Protein 5I0C (pdb70)

InterPro domains:
  IPR000182 GNAT domain [PS51186] (1-90)
  IPR016181 Acyl-CoA N-acyltransferase [SSF55729] (2-88)
  IPR031165 Yjdj-type Gcn5-related N-acetyltransferase [PF14542] (9-88)
  IPR031165 Yjdj-type Gcn5-related N-acetyltransferase [PS51729] (2-90)
  IPR045057 Gcn5-related N-acetyltransferase [PTHR31435] (2-88)

CATH classification: 3.40.630.30

Organism: Escherichia coli (strain K12) (NCBI:txid83333)

Secondary structure (DSSP, 8-state):
--EEETTEEEEE----EEEEEEEEEETTTE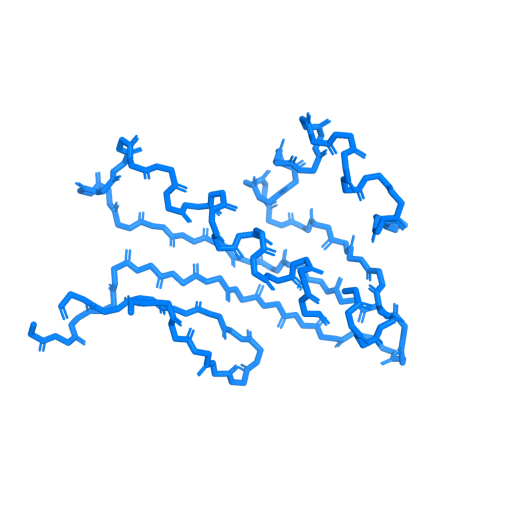EEEEEEEE-GGGTTS-HHHHHHHHHHH--TT--EEE--SHHHHHHHHH-GGGGGGB--

B-factor: mean 44.77, std 10.9, range [24.47, 106.59]

Solvent-accessible surface area: 5634 Å² total

Foldseek 3Di:
DWDDDDQKIFDADVGHTQWMWGKADDDQAEIEGDDTDGHPVCVPPCVRVVRLVVVVVCVVSNHAYDYPYVSNVVSCVPDPVNVVRHDD

Structure (mmCIF, N/CA/C/O backbone):
data_5I0C
#
_entry.id   5I0C
#
_cell.length_a   53.690
_cell.length_b   87.840
_cell.length_c   41.580
_cell.angle_alpha   90.00
_cell.angle_beta   90.00
_cell.angle_gamma   90.00
#
_symmetry.space_group_name_H-M   'C 2 2 21'
#
loop_
_entity.id
_entity.type
_entity.pdbx_description
1 polymer 'Uncharacterized protein YjdJ'
2 non-polymer 'NICKEL (II) ION'
3 non-polymer 'CADMIUM ION'
4 non-polymer 'PHOSPHATE ION'
5 water water
#
loop_
_atom_site.group_PDB
_atom_site.id
_atom_site.type_symbol
_atom_site.label_atom_id
_atom_site.label_alt_id
_atom_site.label_comp_id
_atom_site.label_asym_id
_atom_site.label_entity_id
_atom_site.label_seq_id
_atom_site.pdbx_PDB_ins_code
_atom_site.Cartn_x
_atom_site.Cartn_y
_atom_site.Cartn_z
_atom_site.occupancy
_atom_site.B_iso_or_equiv
_atom_site.auth_seq_id
_atom_site.auth_comp_id
_atom_site.auth_asym_id
_atom_site.auth_atom_id
_atom_site.pdbx_PDB_model_num
ATOM 1 N N . GLU A 1 2 ? 38.806 13.586 24.005 1.00 47.83 2 GLU A N 1
ATOM 2 C CA . GLU A 1 2 ? 40.139 14.035 23.621 1.00 42.12 2 GLU A CA 1
ATOM 3 C C . GLU A 1 2 ? 40.688 15.272 24.484 1.00 39.84 2 GLU A C 1
ATOM 4 O O . GLU A 1 2 ? 41.723 15.157 25.118 1.00 40.76 2 GLU A O 1
ATOM 10 N N . ILE A 1 3 ? 40.058 16.432 24.476 1.00 36.89 3 ILE A N 1
ATOM 11 C CA . ILE A 1 3 ? 40.587 17.600 25.206 1.00 34.65 3 ILE A CA 1
ATOM 12 C C . ILE A 1 3 ? 39.971 17.704 26.556 1.00 34.67 3 ILE A C 1
ATOM 13 O O . ILE A 1 3 ? 38.789 18.036 26.717 1.00 36.34 3 ILE A O 1
ATOM 18 N N . ARG A 1 4 ? 40.784 17.536 27.551 1.00 33.47 4 ARG A N 1
ATOM 19 C CA . ARG A 1 4 ? 40.215 17.546 28.929 1.00 36.52 4 ARG A CA 1
ATOM 20 C C . ARG A 1 4 ? 40.548 18.839 29.631 1.00 36.53 4 ARG A C 1
ATOM 21 O O . ARG A 1 4 ? 41.463 19.579 29.223 1.00 30.84 4 ARG A O 1
ATOM 29 N N . GLU A 1 5 ? 39.764 19.087 30.675 1.00 38.10 5 GLU A N 1
ATOM 30 C CA . GLU A 1 5 ? 39.714 20.386 31.378 1.00 37.65 5 GLU A CA 1
ATOM 31 C C . GLU A 1 5 ? 40.163 20.089 32.773 1.00 38.15 5 GLU A C 1
ATOM 32 O O . GLU A 1 5 ? 39.826 19.035 33.340 1.00 35.75 5 GLU A O 1
ATOM 38 N N . GLY A 1 6 ? 41.030 20.934 33.293 1.00 35.61 6 GLY A N 1
ATOM 39 C CA . GLY A 1 6 ? 41.280 20.972 34.715 1.00 35.98 6 GLY A CA 1
ATOM 40 C C . GLY A 1 6 ? 41.241 22.411 35.158 1.00 31.20 6 GLY A C 1
ATOM 41 O O . GLY A 1 6 ? 40.887 23.268 34.413 1.00 36.03 6 GLY A O 1
ATOM 42 N N . HIS A 1 7 ? 41.602 22.613 36.421 1.00 30.26 7 HIS A N 1
ATOM 43 C CA . HIS A 1 7 ? 41.708 23.859 37.033 1.00 27.98 7 HIS A CA 1
ATOM 44 C C . HIS A 1 7 ? 42.811 24.703 36.324 1.00 28.41 7 HIS A C 1
ATOM 45 O O . HIS A 1 7 ? 44.003 24.407 36.445 1.00 29.88 7 HIS A O 1
ATOM 52 N N . ASN A 1 8 ? 42.408 25.744 35.593 1.00 29.75 8 ASN A N 1
ATOM 53 C CA . ASN A 1 8 ? 43.347 26.612 34.914 1.00 30.23 8 ASN A CA 1
ATOM 54 C C . ASN A 1 8 ? 44.144 25.889 33.788 1.00 32.38 8 ASN A C 1
ATOM 55 O O . ASN A 1 8 ? 45.287 26.248 33.501 1.00 33.04 8 ASN A O 1
ATOM 60 N N . LYS A 1 9 ? 43.525 24.920 33.131 1.00 31.65 9 LYS A N 1
ATOM 61 C CA . LYS A 1 9 ? 44.240 24.044 32.152 1.00 34.46 9 LYS A CA 1
ATOM 62 C C . LYS A 1 9 ? 43.313 23.243 31.219 1.00 31.07 9 LYS A C 1
ATOM 63 O O . LYS A 1 9 ? 42.224 22.839 31.584 1.00 32.88 9 LYS A O 1
ATOM 69 N N . PHE A 1 10 ? 43.732 23.081 29.989 1.00 32.84 10 PHE A N 1
ATOM 70 C CA . PHE A 1 10 ? 43.191 22.065 29.091 1.00 33.45 10 PHE A CA 1
ATOM 71 C C . PHE A 1 10 ? 44.340 21.186 28.784 1.00 33.82 10 PHE A C 1
ATOM 72 O O . PHE A 1 10 ? 45.457 21.655 28.669 1.00 32.80 10 PHE A O 1
ATOM 80 N N . TYR A 1 11 ? 44.112 19.862 28.771 1.00 31.77 11 TYR A N 1
ATOM 81 C CA . TYR A 1 11 ? 45.163 18.953 28.393 1.00 31.21 11 TYR A CA 1
ATOM 82 C C . TYR A 1 11 ? 44.633 17.723 27.609 1.00 32.60 11 TYR A C 1
ATOM 83 O O . TYR A 1 11 ? 43.423 17.430 27.565 1.00 35.30 11 TYR A O 1
ATOM 92 N N . ILE A 1 12 ? 45.565 17.067 26.944 1.00 33.56 12 ILE A N 1
ATOM 93 C CA . ILE A 1 12 ? 45.301 15.818 26.238 1.00 33.65 12 ILE A CA 1
ATOM 94 C C . ILE A 1 12 ? 46.291 14.743 26.732 1.00 38.24 12 ILE A C 1
ATOM 95 O O . ILE A 1 12 ? 47.500 14.973 26.876 1.00 38.94 12 ILE A O 1
ATOM 100 N N . ASN A 1 13 ? 45.758 13.553 26.949 1.00 42.15 13 ASN A N 1
ATOM 101 C CA . ASN A 1 13 ? 46.577 12.344 27.275 1.00 48.34 13 ASN A CA 1
ATOM 102 C C . ASN A 1 13 ? 46.510 11.328 26.160 1.00 51.96 13 ASN A C 1
ATOM 103 O O . ASN A 1 13 ? 45.433 11.111 25.586 1.00 54.55 13 ASN A O 1
ATOM 108 N N . ASP A 1 14 ? 47.639 10.718 25.825 1.00 53.68 14 ASP A N 1
ATOM 109 C CA . ASP A 1 14 ? 47.603 9.579 24.850 1.00 55.45 14 ASP A CA 1
ATOM 110 C C . ASP A 1 14 ? 46.939 8.328 25.484 1.00 58.39 14 ASP A C 1
ATOM 111 O O . ASP A 1 14 ? 46.384 8.401 26.608 1.00 53.87 14 ASP A O 1
ATOM 116 N N . GLN A 1 16 ? 47.374 5.336 26.793 1.00 78.46 16 GLN A N 1
ATOM 117 C CA . GLN A 1 16 ? 48.003 4.902 28.056 1.00 75.77 16 GLN A CA 1
ATOM 118 C C . GLN A 1 16 ? 48.023 5.926 29.195 1.00 69.22 16 GLN A C 1
ATOM 119 O O . GLN A 1 16 ? 48.320 5.555 30.339 1.00 63.37 16 GLN A O 1
ATOM 125 N N . GLY A 1 17 ? 47.705 7.183 28.898 1.00 61.66 17 GLY A N 1
ATOM 126 C CA . GLY A 1 17 ? 47.514 8.236 29.944 1.00 58.40 17 GLY A CA 1
ATOM 127 C C . GLY A 1 17 ? 48.675 9.199 30.155 1.00 54.79 17 GLY A C 1
ATOM 128 O O . GLY A 1 17 ? 48.728 9.953 31.145 1.00 51.85 17 GLY A O 1
ATOM 129 N N . LYS A 1 18 ? 49.619 9.195 29.222 1.00 54.47 18 LYS A N 1
ATOM 130 C CA . LYS A 1 18 ? 50.740 10.125 29.269 1.00 52.89 18 LYS A CA 1
ATOM 131 C C . LYS A 1 18 ? 50.243 11.435 28.611 1.00 48.71 18 LYS A C 1
ATOM 132 O O . LYS A 1 18 ? 49.606 11.315 27.572 1.00 47.31 18 LYS A O 1
ATOM 138 N N . GLN A 1 19 ? 50.581 12.620 29.188 1.00 44.05 19 GLN A N 1
ATOM 139 C CA . GLN A 1 19 ? 50.146 13.962 28.726 1.00 46.29 19 GLN A CA 1
ATOM 140 C C . GLN A 1 19 ? 51.044 14.315 27.564 1.00 47.04 19 GLN A C 1
ATOM 141 O O . GLN A 1 19 ? 52.321 14.277 27.631 1.00 45.52 19 GLN A O 1
ATOM 147 N N . ILE A 1 20 ? 50.363 14.568 26.452 1.00 44.54 20 ILE A N 1
ATOM 148 C CA . ILE A 1 20 ? 51.057 14.888 25.213 1.00 43.24 20 ILE A CA 1
ATOM 149 C C . ILE A 1 20 ? 50.729 16.307 24.770 1.00 41.16 20 ILE A C 1
ATOM 150 O O . ILE A 1 20 ? 51.167 16.739 23.692 1.00 39.74 20 ILE A O 1
ATOM 155 N N . ALA A 1 21 ? 49.996 17.032 25.608 1.00 37.30 21 ALA A N 1
ATOM 156 C CA . ALA A 1 21 ? 49.689 18.429 25.337 1.00 36.69 21 ALA A CA 1
ATOM 157 C C . ALA A 1 21 ? 48.964 19.093 26.509 1.00 33.65 21 ALA A C 1
ATOM 158 O O . ALA A 1 21 ? 48.294 18.509 27.249 1.00 31.44 21 ALA A O 1
ATOM 160 N N . GLU A 1 22 ? 49.140 20.374 26.620 1.00 31.38 22 GLU A N 1
ATOM 161 C CA . GLU A 1 22 ? 48.527 21.128 27.718 1.00 30.13 22 GLU A CA 1
ATOM 162 C C . GLU A 1 22 ? 48.533 22.576 27.269 1.00 28.70 22 GLU A C 1
ATOM 163 O O . GLU A 1 22 ? 49.459 22.986 26.527 1.00 33.05 22 GLU A O 1
ATOM 169 N N . ILE A 1 23 ? 47.593 23.339 27.824 1.00 28.37 23 ILE A N 1
ATOM 170 C CA . ILE A 1 23 ? 47.636 24.774 27.887 1.00 27.53 23 ILE A CA 1
ATOM 171 C C . ILE A 1 23 ? 47.219 25.301 29.286 1.00 27.86 23 ILE A C 1
ATOM 172 O O . ILE A 1 23 ? 46.208 24.853 29.844 1.00 28.19 23 ILE A O 1
ATOM 177 N N . VAL A 1 24 ? 47.938 26.295 29.792 1.00 27.83 24 VAL A N 1
ATOM 178 C CA . VAL A 1 24 ? 47.772 26.757 31.149 1.00 27.78 24 VAL A CA 1
ATOM 179 C C . VAL A 1 24 ? 47.445 28.277 31.109 1.00 29.73 24 VAL A C 1
ATOM 180 O O . VAL A 1 24 ? 48.049 29.127 30.332 1.00 31.84 24 VAL A O 1
ATOM 184 N N . PHE A 1 25 ? 46.327 28.568 31.771 1.00 31.39 25 PHE A N 1
ATOM 185 C CA . PHE A 1 25 ? 45.790 29.899 31.715 1.00 31.18 25 PHE A CA 1
ATOM 186 C C . PHE A 1 25 ? 45.419 30.288 33.128 1.00 35.81 25 PHE A C 1
ATOM 187 O O . PHE A 1 25 ? 45.031 29.472 33.964 1.00 37.59 25 PHE A O 1
ATOM 195 N N . VAL A 1 26 ? 45.498 31.551 33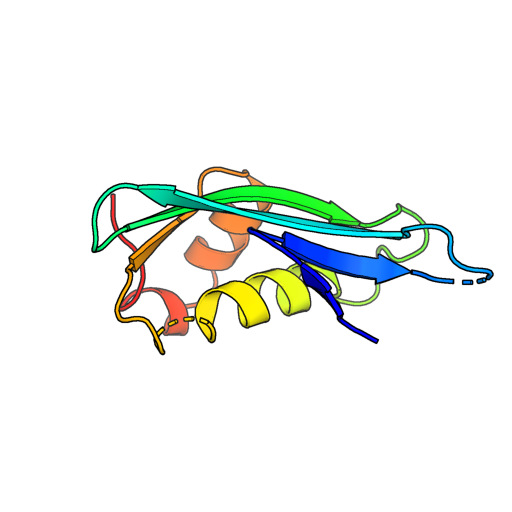.413 1.00 38.24 26 VAL A N 1
ATOM 196 C CA . VAL A 1 26 ? 45.316 32.057 34.791 1.00 45.97 26 VAL A CA 1
ATOM 197 C C . VAL A 1 26 ? 44.427 33.306 34.823 1.00 46.49 26 VAL A C 1
ATOM 198 O O . VAL A 1 26 ? 44.797 34.359 34.281 1.00 47.45 26 VAL A O 1
ATOM 202 N N . PRO A 1 27 ? 43.284 33.217 35.534 1.00 48.64 27 PRO A N 1
ATOM 203 C CA . PRO A 1 27 ? 42.538 34.441 35.776 1.00 51.43 27 PRO A CA 1
ATOM 204 C C . PRO A 1 27 ? 43.317 35.442 36.682 1.00 52.87 27 PRO A C 1
ATOM 205 O O . PRO A 1 27 ? 43.981 35.003 37.623 1.00 50.26 27 PRO A O 1
ATOM 209 N N . THR A 1 28 ? 43.339 36.731 36.281 1.00 55.61 28 THR A N 1
ATOM 210 C CA . THR A 1 28 ? 43.633 37.882 37.170 1.00 59.87 28 THR A CA 1
ATOM 211 C C . THR A 1 28 ? 42.421 38.800 37.184 1.00 62.46 28 THR A C 1
ATOM 212 O O . THR A 1 28 ? 41.803 39.062 36.137 1.00 59.08 28 THR A O 1
ATOM 216 N N . GLY A 1 29 ? 42.099 39.316 38.369 1.00 61.88 29 GLY A N 1
ATOM 217 C CA . GLY A 1 29 ? 40.890 40.140 38.571 1.00 63.97 29 GLY A CA 1
ATOM 218 C C . GLY A 1 29 ? 39.606 39.344 38.393 1.00 62.67 29 GLY A C 1
ATOM 219 O O . GLY A 1 29 ? 39.587 38.114 38.532 1.00 62.87 29 GLY A O 1
ATOM 220 N N . GLU A 1 30 ? 38.534 40.052 38.068 1.00 62.07 30 GLU A N 1
ATOM 221 C CA . GLU A 1 30 ? 37.274 39.432 37.663 1.00 60.90 30 GLU A CA 1
ATOM 222 C C . GLU A 1 30 ? 37.144 39.390 36.114 1.00 56.99 30 GLU A C 1
ATOM 223 O O . GLU A 1 30 ? 36.243 38.726 35.583 1.00 51.15 30 GLU A O 1
ATOM 229 N N . ASN A 1 31 ? 38.038 40.100 35.400 1.00 55.17 31 ASN A N 1
ATOM 230 C CA . ASN A 1 31 ? 37.845 40.364 33.986 1.00 53.83 31 ASN A CA 1
ATOM 231 C C . ASN A 1 31 ? 38.962 39.942 33.045 1.00 50.87 31 ASN A C 1
ATOM 232 O O . ASN A 1 31 ? 38.810 40.048 31.828 1.00 49.78 31 ASN A O 1
ATOM 237 N N . LEU A 1 32 ? 40.080 39.437 33.573 1.00 50.42 32 LEU A N 1
ATOM 238 C CA . LEU A 1 32 ? 41.210 39.075 32.744 1.00 46.98 32 LEU A CA 1
ATOM 239 C C . LEU A 1 32 ? 41.657 37.615 32.977 1.00 40.83 32 LEU A C 1
ATOM 240 O O . LEU A 1 32 ? 41.406 37.006 34.034 1.00 36.15 32 LEU A O 1
ATOM 245 N N . ALA A 1 33 ? 42.346 37.095 31.972 1.00 38.56 33 ALA A N 1
ATOM 246 C CA . ALA A 1 33 ? 43.028 35.815 32.081 1.00 35.86 33 ALA A CA 1
ATOM 247 C C . ALA A 1 33 ? 44.300 35.881 31.270 1.00 35.45 33 ALA A C 1
ATOM 248 O O . ALA A 1 33 ? 44.319 36.519 30.179 1.00 37.97 33 ALA A O 1
ATOM 250 N N . ILE A 1 34 ? 45.348 35.282 31.799 1.00 33.11 34 ILE A N 1
ATOM 251 C CA . ILE A 1 34 ? 46.585 35.137 31.109 1.00 36.01 34 ILE A CA 1
ATOM 252 C C . ILE A 1 34 ? 46.842 33.725 30.496 1.00 34.13 34 ILE A C 1
ATOM 253 O O . ILE A 1 34 ? 46.694 32.685 31.208 1.00 30.54 34 ILE A O 1
ATOM 258 N N . ILE A 1 35 ? 47.236 33.632 29.224 1.00 30.41 35 ILE A N 1
ATOM 259 C CA . ILE A 1 35 ? 47.723 32.282 28.741 1.00 30.80 35 ILE A CA 1
ATOM 260 C C . ILE A 1 35 ? 49.168 32.226 28.960 1.00 30.28 35 ILE A C 1
ATOM 261 O O . ILE A 1 35 ? 49.943 32.815 28.161 1.00 36.10 35 ILE A O 1
ATOM 266 N N . GLU A 1 36 ? 49.568 31.509 29.999 1.00 29.66 36 GLU A N 1
ATOM 267 C CA . GLU A 1 36 ? 50.927 31.452 30.384 1.00 30.82 36 GLU A CA 1
ATOM 268 C C . GLU A 1 36 ? 51.849 30.519 29.622 1.00 31.34 36 GLU A C 1
ATOM 269 O O . GLU A 1 36 ? 53.025 30.878 29.355 1.00 28.80 36 GLU A O 1
ATOM 275 N N . HIS A 1 37 ? 51.280 29.403 29.144 1.00 29.58 37 HIS A N 1
ATOM 276 C CA . HIS A 1 37 ? 52.033 28.330 28.603 1.00 30.79 37 HIS A CA 1
ATOM 277 C C . HIS A 1 37 ? 51.142 27.430 27.759 1.00 30.67 37 HIS A C 1
ATOM 278 O O . HIS A 1 37 ? 50.11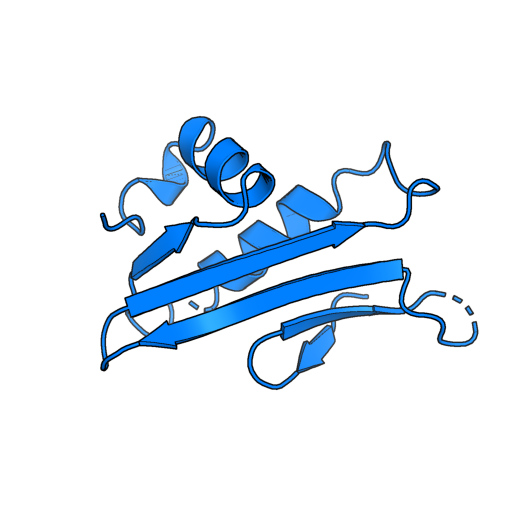0 27.049 28.230 1.00 27.70 37 HIS A O 1
ATOM 285 N N . THR A 1 38 ? 51.665 26.974 26.619 1.00 33.79 38 THR A N 1
ATOM 286 C CA . THR A 1 38 ? 51.067 25.973 25.736 1.00 35.42 38 THR A CA 1
ATOM 287 C C . THR A 1 38 ? 52.225 25.123 25.243 1.00 37.68 38 THR A C 1
ATOM 288 O O . THR A 1 38 ? 53.271 25.600 24.803 1.00 41.87 38 THR A O 1
ATOM 292 N N . ASP A 1 39 ? 52.045 23.832 25.248 1.00 40.11 39 ASP A N 1
ATOM 293 C CA . ASP A 1 39 ? 53.029 22.984 24.623 1.00 40.04 39 ASP A CA 1
ATOM 294 C C . ASP A 1 39 ? 52.374 21.739 24.161 1.00 33.47 39 ASP A C 1
ATOM 295 O O . ASP A 1 39 ? 51.316 21.341 24.647 1.00 31.64 39 ASP A O 1
ATOM 300 N N . VAL A 1 40 ? 53.008 21.172 23.161 1.00 34.41 40 VAL A N 1
ATOM 301 C CA . VAL A 1 40 ? 52.510 19.987 22.463 1.00 36.83 40 VAL A CA 1
ATOM 302 C C . VAL A 1 40 ? 53.723 19.084 22.184 1.00 39.33 40 VAL A C 1
ATOM 303 O O . VAL A 1 40 ? 54.717 19.542 21.690 1.00 42.45 40 VAL A O 1
ATOM 307 N N . ASP A 1 41 ? 53.636 17.803 22.513 1.00 40.92 41 ASP A N 1
ATOM 308 C CA . ASP A 1 41 ? 54.699 16.869 22.263 1.00 47.45 41 ASP A CA 1
ATOM 309 C C . ASP A 1 41 ? 55.114 16.899 20.749 1.00 49.87 41 ASP A C 1
ATOM 310 O O . ASP A 1 41 ? 54.284 17.161 19.825 1.00 41.82 41 ASP A O 1
ATOM 315 N N . GLU A 1 42 ? 56.428 16.770 20.531 1.00 51.66 42 GLU A N 1
ATOM 316 C CA . GLU A 1 42 ? 57.055 17.069 19.192 1.00 52.43 42 GLU A CA 1
ATOM 317 C C . GLU A 1 42 ? 56.593 16.077 18.155 1.00 44.46 42 GLU A C 1
ATOM 318 O O . GLU A 1 42 ? 56.795 16.276 16.981 1.00 47.62 42 GLU A O 1
ATOM 324 N N . SER A 1 43 ? 55.989 14.998 18.629 1.00 43.09 43 SER A N 1
ATOM 325 C CA . SER A 1 43 ? 55.469 13.898 17.800 1.00 45.14 43 SER A CA 1
ATOM 326 C C . SER A 1 43 ? 54.183 14.246 17.146 1.00 50.62 43 SER A C 1
ATOM 327 O O . SER A 1 43 ? 53.792 13.556 16.228 1.00 50.29 43 SER A O 1
ATOM 330 N N . LEU A 1 44 ? 53.512 15.319 17.623 1.00 50.38 44 LEU A N 1
ATOM 331 C CA . LEU A 1 44 ? 52.197 15.685 17.117 1.00 53.17 44 LEU A CA 1
ATOM 332 C C . LEU A 1 44 ? 52.268 16.883 16.224 1.00 55.12 44 LEU A C 1
ATOM 333 O O . LEU A 1 44 ? 51.255 17.355 15.777 1.00 61.58 44 LEU A O 1
ATOM 338 N N . LYS A 1 45 ? 53.476 17.308 15.899 1.00 60.79 45 LYS A N 1
ATOM 339 C CA . LYS A 1 45 ? 53.752 18.644 15.437 1.00 62.21 45 LYS A CA 1
ATOM 340 C C . LYS A 1 45 ? 52.957 19.117 14.188 1.00 61.23 45 LYS A C 1
ATOM 341 O O . LYS A 1 45 ? 52.680 20.343 14.014 1.00 65.73 45 LYS A O 1
ATOM 347 N N . GLY A 1 46 ? 52.577 18.172 13.343 1.00 66.03 46 GLY A N 1
ATOM 348 C CA . GLY A 1 46 ? 51.784 18.494 12.184 1.00 64.42 46 GLY A CA 1
ATOM 349 C C . GLY A 1 46 ? 50.340 18.898 12.413 1.00 58.98 46 GLY A C 1
ATOM 350 O O . GLY A 1 46 ? 49.809 19.623 11.567 1.00 61.98 46 GLY A O 1
ATOM 351 N N . GLN A 1 47 ? 49.723 18.493 13.543 1.00 51.85 47 GLN A N 1
ATOM 352 C CA . GLN A 1 47 ? 48.264 18.229 13.627 1.00 48.84 47 GLN A CA 1
ATOM 353 C C . GLN A 1 47 ? 47.313 19.345 14.131 1.00 47.47 47 GLN A C 1
ATOM 354 O O . GLN A 1 47 ? 46.118 19.069 14.425 1.00 46.83 47 GLN A O 1
ATOM 360 N N . GLY A 1 48 ? 47.836 20.567 14.232 1.00 44.16 48 GLY A N 1
ATOM 361 C CA . GLY A 1 48 ? 47.047 21.762 14.671 1.00 44.64 48 GLY A CA 1
ATOM 362 C C . GLY A 1 48 ? 46.574 21.746 16.133 1.00 42.82 48 GLY A C 1
ATOM 363 O O . GLY A 1 48 ? 45.716 22.524 16.492 1.00 40.53 48 GLY A O 1
ATOM 364 N N . ILE A 1 49 ? 47.152 20.876 16.975 1.00 42.22 49 ILE A N 1
ATOM 365 C CA . ILE A 1 49 ? 46.702 20.703 18.367 1.00 41.73 49 ILE A CA 1
ATOM 366 C C . ILE A 1 49 ? 46.838 21.980 19.227 1.00 39.44 49 ILE A C 1
ATOM 367 O O . ILE A 1 49 ? 45.877 22.336 19.963 1.00 39.66 49 ILE A O 1
ATOM 372 N N . GLY A 1 50 ? 47.970 22.696 19.107 1.00 37.36 50 GLY A N 1
ATOM 373 C CA . GLY A 1 50 ? 48.132 24.013 19.757 1.00 36.12 50 GLY A CA 1
ATOM 374 C C . GLY A 1 50 ? 47.015 25.019 19.461 1.00 35.98 50 GLY A C 1
ATOM 375 O O . GLY A 1 50 ? 46.452 25.641 20.350 1.00 33.24 50 GLY A O 1
ATOM 376 N N . LYS A 1 51 ? 46.658 25.165 18.190 1.00 38.34 51 LYS A N 1
ATOM 377 C CA . LYS A 1 51 ? 45.575 26.050 17.826 1.00 38.92 51 LYS A CA 1
ATOM 378 C C . LYS A 1 51 ? 44.270 25.662 18.505 1.00 37.58 51 LYS A C 1
ATOM 379 O O . LYS A 1 51 ? 43.490 26.540 18.895 1.00 34.98 51 LYS A O 1
ATOM 385 N N . GLN A 1 52 ? 44.023 24.354 18.551 1.00 36.06 52 GLN A N 1
ATOM 386 C CA . GLN A 1 52 ? 42.824 23.798 19.149 1.00 35.24 52 GLN A CA 1
ATOM 387 C C . GLN A 1 52 ? 42.750 24.044 20.621 1.00 33.28 52 GLN A C 1
ATOM 388 O O . GLN A 1 52 ? 41.702 24.299 21.068 1.00 32.17 52 GLN A O 1
ATOM 394 N N . LEU A 1 53 ? 43.891 24.079 21.295 1.00 31.09 53 LEU A N 1
ATOM 395 C CA . LEU A 1 53 ? 43.970 24.334 22.746 1.00 32.67 53 LEU A CA 1
ATOM 396 C C . LEU A 1 53 ? 43.769 25.796 23.050 1.00 30.35 53 LEU A C 1
ATOM 397 O O . LEU A 1 53 ? 43.111 26.177 23.985 1.00 32.09 53 LEU A O 1
ATOM 402 N N . VAL A 1 54 ? 44.406 26.641 22.277 1.00 30.32 54 VAL A N 1
ATOM 403 C CA . VAL A 1 54 ? 44.084 28.068 22.366 1.00 31.29 54 VAL A CA 1
ATOM 404 C C . VAL A 1 54 ? 42.575 28.354 22.103 1.00 29.82 54 VAL A C 1
ATOM 405 O O . VAL A 1 54 ? 41.942 29.086 22.860 1.00 30.22 54 VAL A O 1
ATOM 409 N N . ALA A 1 55 ? 42.015 27.817 21.038 1.00 28.94 55 ALA A N 1
ATOM 410 C CA . ALA A 1 55 ? 40.571 27.924 20.815 1.00 30.83 55 ALA A CA 1
ATOM 411 C C . ALA A 1 55 ? 39.689 27.600 22.039 1.00 31.32 55 ALA A C 1
ATOM 412 O O . ALA A 1 55 ? 38.713 28.316 22.270 1.00 32.80 55 ALA A O 1
ATOM 414 N N . LYS A 1 56 ? 39.998 26.505 22.775 1.00 30.65 56 LYS A N 1
ATOM 415 C CA . LYS A 1 56 ? 39.241 26.176 23.980 1.00 34.03 56 LYS A CA 1
ATOM 416 C C . LYS A 1 56 ? 39.296 27.191 25.099 1.00 34.87 56 LYS A C 1
ATOM 417 O O . LYS A 1 56 ? 38.303 27.476 25.755 1.00 35.67 56 LYS A O 1
ATOM 423 N N . VAL A 1 57 ? 40.465 27.758 25.321 1.00 35.72 57 VAL A N 1
ATOM 424 C CA . VAL A 1 57 ? 40.624 28.794 26.304 1.00 34.78 57 VAL A CA 1
ATOM 425 C C . VAL A 1 57 ? 39.829 30.029 25.906 1.00 32.59 57 VAL A C 1
AT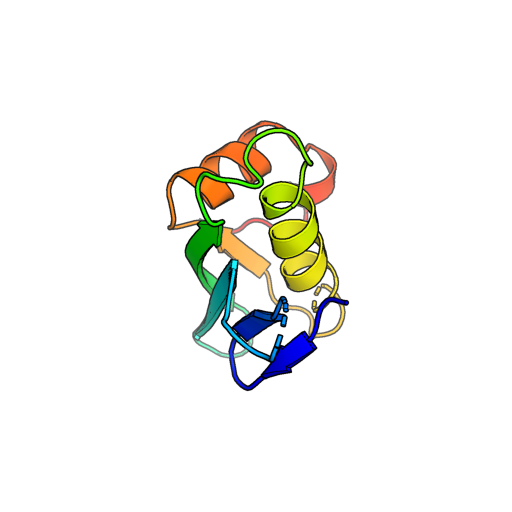OM 426 O O . VAL A 1 57 ? 39.143 30.627 26.733 1.00 35.64 57 VAL A O 1
ATOM 430 N N . VAL A 1 58 ? 39.871 30.378 24.632 1.00 31.75 58 VAL A N 1
ATOM 431 C CA . VAL A 1 58 ? 39.033 31.463 24.108 1.00 32.65 58 VAL A CA 1
ATOM 432 C C . VAL A 1 58 ? 37.514 31.262 24.306 1.00 33.57 58 VAL A C 1
ATOM 433 O O . VAL A 1 58 ? 36.847 32.154 24.770 1.00 29.59 58 VAL A O 1
ATOM 437 N N . GLU A 1 59 ? 36.961 30.081 23.978 1.00 33.19 59 GLU A N 1
ATOM 438 C CA . GLU A 1 59 ? 35.521 29.817 24.212 1.00 36.17 59 GLU A CA 1
ATOM 439 C C . GLU A 1 59 ? 35.104 29.921 25.701 1.00 36.28 59 GLU A C 1
ATOM 440 O O . GLU A 1 59 ? 34.024 30.445 26.065 1.00 36.84 59 GLU A O 1
ATOM 446 N N . LYS A 1 60 ? 35.970 29.433 26.548 1.00 36.83 60 LYS A N 1
ATOM 447 C CA . LYS A 1 60 ? 35.792 29.507 27.955 1.00 37.69 60 LYS A CA 1
ATOM 448 C C . LYS A 1 60 ? 35.818 30.922 28.457 1.00 37.04 60 LYS A C 1
ATOM 449 O O . LYS A 1 60 ? 34.949 31.330 29.243 1.00 37.22 60 LYS A O 1
ATOM 463 N N . ARG A 1 62 ? 35.388 33.689 26.642 1.00 43.68 62 ARG A N 1
ATOM 464 C CA . ARG A 1 62 ? 34.146 34.329 26.143 1.00 42.61 62 ARG A CA 1
ATOM 465 C C . ARG A 1 62 ? 32.933 34.052 27.015 1.00 42.76 62 ARG A C 1
ATOM 466 O O . ARG A 1 62 ? 32.184 34.956 27.307 1.00 43.56 62 ARG A O 1
ATOM 474 N N . ARG A 1 63 ? 32.741 32.804 27.461 1.00 42.42 63 ARG A N 1
ATOM 475 C CA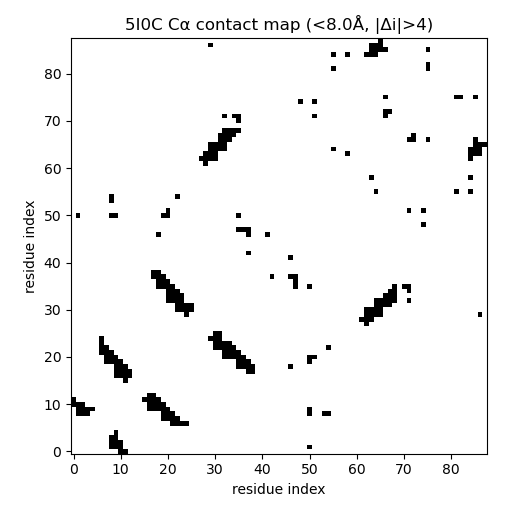 . ARG A 1 63 ? 31.574 32.548 28.278 1.00 42.84 63 ARG A CA 1
ATOM 476 C C . ARG A 1 63 ? 31.619 33.286 29.604 1.00 41.20 63 ARG A C 1
ATOM 477 O O . ARG A 1 63 ? 30.578 33.681 30.091 1.00 40.73 63 ARG A O 1
ATOM 485 N N . GLU A 1 64 ? 32.808 33.417 30.185 1.00 41.39 64 GLU A N 1
ATOM 486 C CA . GLU A 1 64 ? 32.976 33.926 31.544 1.00 45.29 64 GLU A CA 1
ATOM 487 C C . GLU A 1 64 ? 33.297 35.405 31.498 1.00 46.10 64 GLU A C 1
ATOM 488 O O . GLU A 1 64 ? 33.749 36.011 32.487 1.00 46.05 64 GLU A O 1
ATOM 494 N N . LYS A 1 65 ? 33.129 35.989 30.310 1.00 47.90 65 LYS A N 1
ATOM 495 C CA . LYS A 1 65 ? 33.281 37.404 30.127 1.00 48.68 65 LYS A CA 1
ATOM 496 C C . LYS A 1 65 ? 34.646 37.904 30.585 1.00 46.20 65 LYS A C 1
ATOM 497 O O . LYS A 1 65 ? 34.741 38.925 31.283 1.00 42.79 65 LYS A O 1
ATOM 503 N N . ARG A 1 66 ? 35.685 37.190 30.204 1.00 39.67 66 ARG A N 1
ATOM 504 C CA . ARG A 1 66 ? 37.079 37.605 30.502 1.00 40.34 66 ARG A CA 1
ATOM 505 C C . ARG A 1 66 ? 37.779 37.786 29.165 1.00 37.96 66 ARG A C 1
ATOM 506 O O . ARG A 1 66 ? 37.515 37.042 28.233 1.00 40.56 66 ARG A O 1
ATOM 514 N N . LYS A 1 67 ? 38.608 38.814 29.060 1.00 37.91 67 LYS A N 1
ATOM 515 C CA . LYS A 1 67 ? 39.567 38.989 27.992 1.00 37.27 67 LYS A CA 1
ATOM 516 C C . LYS A 1 67 ? 40.935 38.446 28.331 1.00 36.26 67 LYS A C 1
ATOM 517 O O . LYS A 1 67 ? 41.277 38.447 29.505 1.00 41.39 67 LYS A O 1
ATOM 523 N N . ILE A 1 68 ? 41.702 38.054 27.307 1.00 40.78 68 ILE A N 1
ATOM 524 C CA . ILE A 1 68 ? 42.904 37.272 27.448 1.00 39.60 68 ILE A CA 1
ATOM 525 C C . ILE A 1 68 ? 44.167 38.010 27.032 1.00 41.65 68 ILE A C 1
ATOM 526 O O . ILE A 1 68 ? 44.256 38.498 25.887 1.00 42.51 68 ILE A O 1
ATOM 531 N N . ILE A 1 69 ? 45.185 37.926 27.888 1.00 42.19 69 ILE A N 1
ATOM 532 C CA . ILE A 1 69 ? 46.487 38.369 27.563 1.00 44.79 69 ILE A CA 1
ATOM 533 C C . ILE A 1 69 ? 47.373 37.191 27.156 1.00 43.55 69 ILE A C 1
ATOM 534 O O . ILE A 1 69 ? 47.705 36.300 27.981 1.00 45.81 69 ILE A O 1
ATOM 539 N N . PRO A 1 70 ? 47.741 37.142 25.872 1.00 43.82 70 PRO A N 1
ATOM 540 C CA . PRO A 1 70 ? 48.421 35.969 25.434 1.00 42.07 70 PRO A CA 1
ATOM 541 C C . PRO A 1 70 ? 49.892 36.150 25.657 1.00 42.87 70 PRO A C 1
ATOM 542 O O . PRO A 1 70 ? 50.634 36.539 24.755 1.00 49.12 70 PRO A O 1
ATOM 546 N N . LEU A 1 71 ? 50.338 35.764 26.837 1.00 45.18 71 LEU A N 1
ATOM 547 C CA . LEU A 1 71 ? 51.777 35.867 27.185 1.00 45.61 71 LEU A CA 1
ATOM 548 C C . LEU A 1 71 ? 52.720 34.843 26.504 1.00 42.41 71 LEU A C 1
ATOM 549 O O . LEU A 1 71 ? 53.825 35.216 26.084 1.00 42.79 71 LEU A O 1
ATOM 554 N N . CYS A 1 72 ? 52.315 33.572 26.426 1.00 38.11 72 CYS A N 1
ATOM 555 C CA . CYS A 1 72 ? 53.142 32.484 25.849 1.00 37.36 72 CYS A CA 1
ATOM 556 C C . CYS A 1 72 ? 53.392 32.890 24.426 1.00 37.16 72 CYS A C 1
ATOM 557 O O . CYS A 1 72 ? 52.434 33.389 23.818 1.00 39.78 72 CYS A O 1
ATOM 560 N N . PRO A 1 73 ? 54.641 32.776 23.898 1.00 37.12 73 PRO A N 1
ATOM 561 C CA . PRO A 1 73 ? 54.888 33.281 22.506 1.00 38.11 73 PRO A CA 1
ATOM 562 C C . PRO A 1 73 ? 54.025 32.681 21.418 1.00 40.44 73 PRO A C 1
ATOM 563 O O . PRO A 1 73 ? 53.547 33.431 20.492 1.00 37.87 73 PRO A O 1
ATOM 567 N N . PHE A 1 74 ? 53.762 31.380 21.582 1.00 38.10 74 PHE A N 1
ATOM 568 C CA . PHE A 1 74 ? 52.857 30.610 20.722 1.00 41.33 74 PHE A CA 1
ATOM 569 C C . PHE A 1 74 ? 51.414 31.022 20.711 1.00 39.41 74 PHE A C 1
ATOM 570 O O . PHE A 1 74 ? 50.774 31.096 19.630 1.00 38.17 74 PHE A O 1
ATOM 578 N N . ALA A 1 75 ? 50.898 31.222 21.920 1.00 41.09 75 ALA A N 1
ATOM 579 C CA . ALA A 1 75 ? 49.562 31.758 22.091 1.00 41.72 75 ALA A CA 1
ATOM 580 C C . ALA A 1 75 ? 49.554 33.139 21.432 1.00 41.89 75 ALA A C 1
ATOM 581 O O . ALA A 1 75 ? 48.618 33.473 20.678 1.00 40.37 75 ALA A O 1
ATOM 583 N N . LYS A 1 76 ? 50.574 33.941 21.722 1.00 46.40 76 LYS A N 1
ATOM 584 C CA . LYS A 1 76 ? 50.680 35.333 21.186 1.00 45.86 76 LYS A CA 1
ATOM 585 C C . LYS A 1 76 ? 50.668 35.347 19.675 1.00 48.85 76 LYS A C 1
ATOM 586 O O . LYS A 1 76 ? 50.059 36.240 19.033 1.00 48.87 76 LYS A O 1
ATOM 592 N N . HIS A 1 77 ? 51.336 34.346 19.096 1.00 47.63 77 HIS A N 1
ATOM 593 C CA . HIS A 1 77 ? 51.340 34.143 17.674 1.00 50.00 77 HIS A CA 1
ATOM 594 C C . HIS A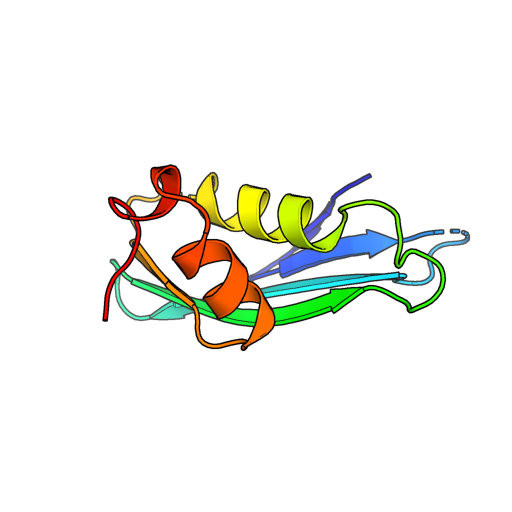 1 77 ? 49.985 33.862 17.078 1.00 48.41 77 HIS A C 1
ATOM 595 O O . HIS A 1 77 ? 49.679 34.315 15.948 1.00 47.78 77 HIS A O 1
ATOM 602 N N . GLU A 1 78 ? 49.193 33.040 17.776 1.00 47.75 78 GLU A N 1
ATOM 603 C CA . GLU A 1 78 ? 47.840 32.727 17.351 1.00 44.17 78 GLU A CA 1
ATOM 604 C C . GLU A 1 78 ? 46.965 33.925 17.355 1.00 40.90 78 GLU A C 1
ATOM 605 O O . GLU A 1 78 ? 46.169 34.072 16.451 1.00 41.90 78 GLU A O 1
ATOM 611 N N . PHE A 1 79 ? 47.051 34.724 18.409 1.00 38.83 79 PHE A N 1
ATOM 612 C CA . PHE A 1 79 ? 46.295 35.913 18.527 1.00 37.82 79 PHE A CA 1
ATOM 613 C C . PHE A 1 79 ? 46.607 36.858 17.326 1.00 39.24 79 PHE A C 1
ATOM 614 O O . PHE A 1 79 ? 45.727 37.292 16.642 1.00 36.63 79 PHE A O 1
ATOM 622 N N . ASP A 1 80 ? 47.878 36.955 16.938 1.00 44.01 80 ASP A N 1
ATOM 623 C CA . ASP A 1 80 ? 48.261 37.929 15.930 1.00 45.56 80 ASP A CA 1
ATOM 624 C C . ASP A 1 80 ? 47.579 37.531 14.629 1.00 48.34 80 ASP A C 1
ATOM 625 O O . ASP A 1 80 ? 46.941 38.439 13.997 1.00 49.07 80 ASP A O 1
ATOM 630 N N . LYS A 1 81 ? 47.589 36.205 14.293 1.00 44.87 81 LYS A N 1
ATOM 631 C CA . LYS A 1 81 ? 46.892 35.701 13.049 1.00 47.27 81 LYS A CA 1
ATOM 632 C C . LYS A 1 81 ? 45.341 35.718 12.986 1.00 45.52 81 LYS A C 1
ATOM 633 O O . LYS A 1 81 ? 44.757 35.721 11.914 1.00 47.59 81 LYS A O 1
ATOM 639 N N . THR A 1 82 ? 44.670 35.680 14.122 1.00 42.42 82 THR A N 1
ATOM 640 C CA . THR A 1 82 ? 43.281 35.305 14.177 1.00 41.46 82 THR A CA 1
ATOM 641 C C . THR A 1 82 ? 42.487 36.562 14.459 1.00 41.71 82 THR A C 1
ATOM 642 O O . THR A 1 82 ? 42.373 36.960 15.557 1.00 38.32 82 THR A O 1
ATOM 646 N N . ARG A 1 83 ? 41.857 37.143 13.454 1.00 45.78 83 ARG A N 1
ATOM 647 C CA . ARG A 1 83 ? 41.035 38.336 13.637 1.00 47.93 83 ARG A CA 1
ATOM 648 C C . ARG A 1 83 ? 39.895 38.058 14.590 1.00 46.34 83 ARG A C 1
ATOM 649 O O . ARG A 1 83 ? 39.514 38.942 15.404 1.00 44.79 83 ARG A O 1
ATOM 657 N N . GLU A 1 84 ? 39.351 36.849 14.529 1.00 45.83 84 GLU A N 1
ATOM 658 C CA . GLU A 1 84 ? 38.332 36.454 15.515 1.00 46.38 84 GLU A CA 1
ATOM 659 C C . GLU A 1 84 ? 38.691 36.657 17.013 1.00 43.71 84 GLU A C 1
ATOM 660 O O . GLU A 1 84 ? 37.758 36.843 17.834 1.00 45.01 84 GLU A O 1
ATOM 666 N N . TYR A 1 85 ? 39.990 36.697 17.373 1.00 40.60 85 TYR A N 1
ATOM 667 C CA . TYR A 1 85 ? 40.409 36.900 18.767 1.00 38.37 85 TYR A CA 1
ATOM 668 C C . TYR A 1 85 ? 40.662 38.338 19.195 1.00 42.99 85 TYR A C 1
ATOM 669 O O . TYR A 1 85 ? 40.817 38.636 20.371 1.00 47.86 85 TYR A O 1
ATOM 678 N N . ASP A 1 86 ? 40.681 39.221 18.220 1.00 45.15 86 ASP A N 1
ATOM 679 C CA . ASP A 1 86 ? 40.804 40.683 18.441 1.00 44.31 86 ASP A CA 1
ATOM 680 C C . ASP A 1 86 ? 39.785 41.216 19.460 1.00 43.50 86 ASP A C 1
ATOM 681 O O . ASP A 1 86 ? 40.156 41.901 20.401 1.00 41.24 86 ASP A O 1
ATOM 686 N N . ASP A 1 87 ? 38.518 40.841 19.350 1.00 43.14 87 ASP A N 1
ATOM 687 C CA . ASP A 1 87 ? 37.521 41.362 20.333 1.00 45.69 87 ASP A CA 1
ATOM 688 C C . ASP A 1 87 ? 37.581 40.685 21.761 1.00 42.81 87 ASP A C 1
ATOM 689 O O . ASP A 1 87 ? 36.723 40.987 22.621 1.00 38.81 87 ASP A O 1
ATOM 694 N N . ILE A 1 88 ? 38.527 39.747 21.946 1.00 41.69 88 ILE A N 1
ATOM 695 C CA . ILE A 1 88 ? 38.810 39.065 23.282 1.00 41.79 88 ILE A CA 1
ATOM 696 C C . ILE A 1 88 ? 40.203 39.354 23.821 1.00 41.22 88 ILE A C 1
ATOM 697 O O . ILE A 1 88 ? 40.465 39.062 24.945 1.00 43.12 88 ILE A O 1
ATOM 702 N N . ARG A 1 89 ? 41.045 40.044 23.052 1.00 42.59 89 ARG A N 1
ATOM 703 C CA . ARG A 1 89 ? 42.375 40.459 23.510 1.00 43.21 89 ARG A CA 1
ATOM 704 C C . ARG A 1 89 ? 42.332 41.682 24.391 1.00 42.89 89 ARG A C 1
ATOM 705 O O . ARG A 1 89 ? 41.426 42.545 24.248 1.00 40.66 89 ARG A O 1
ATOM 713 N N . SER A 1 90 ? 43.289 41.706 25.312 1.00 44.40 90 SER A N 1
ATOM 714 C CA . SER A 1 90 ? 43.580 42.833 26.184 1.00 47.33 90 SER A CA 1
ATOM 715 C C . SER A 1 90 ? 45.112 42.907 26.261 1.00 49.04 90 SER A C 1
ATOM 716 O O . SER A 1 90 ? 45.802 42.000 25.801 1.00 53.23 90 SER A O 1
ATOM 719 N N . ALA A 1 91 ? 45.603 44.011 26.816 1.00 54.97 91 ALA A N 1
ATOM 720 C CA . ALA A 1 91 ? 46.987 44.485 26.730 1.00 55.54 91 ALA A CA 1
ATOM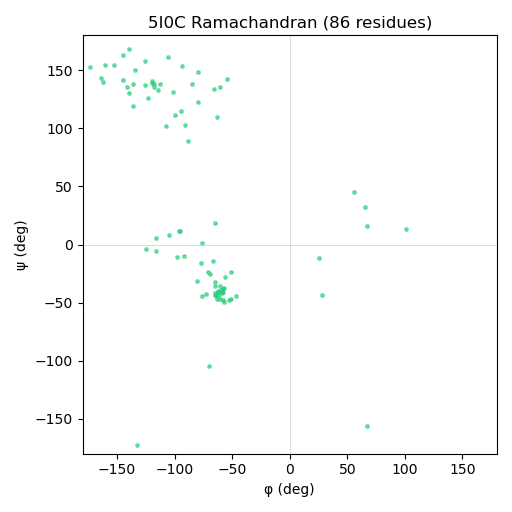 721 C C . ALA A 1 91 ? 47.233 45.449 27.898 1.00 64.55 91 ALA A C 1
ATOM 722 O O . ALA A 1 91 ? 48.178 45.287 28.656 1.00 72.63 91 ALA A O 1
#

Sequence (88 aa):
EIREGHNKFYINDQGKQIAEIVFVPTGENLAIIEHTDVDESLKGQGIGKQLVAKVVEKRREKRKIIPLCPFAKHEFDKTREYDDIRSA

Radius of gyration: 12.62 Å; Cα contacts (8 Å, |Δi|>4): 144; chains: 1; bounding box: 2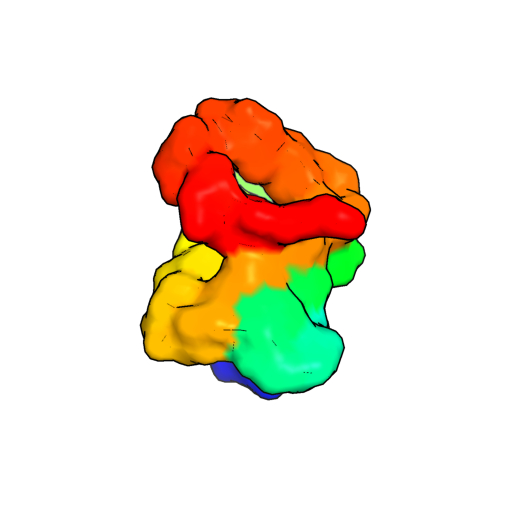6×40×26 Å

Nearest PDB structures (foldseek):
  5i0c-assembly1_A  TM=1.006E+00  e=3.164E-18  Escherichia coli K-12
  5jph-assembly2_A  TM=8.234E-01  e=1.546E-03  Staphylococcus aureus subsp. aureus COL
  3s6f-assembly1_A-2  TM=7.039E-01  e=9.673E-04  Deinococcus radiodurans
  8iym-assembly1_A  TM=7.556E-01  e=2.310E-03  Helicobacter pylori 26695
  3fnc-assembly1_B  TM=6.810E-01  e=5.161E-03  Listeria innocua Clip11262